Protein AF-A0A086PHT2-F1 (afdb_monomer)

Secondary structure (DSSP, 8-state):
--HHHHHTT-SS---EEE-SSPPPHHHHHHHHHTT-PEEEEEEEGGGTEEEEEE---S--

Organism: NCBI:txid943118

Nearest PDB structures (foldseek):
  5oe5-assembly1_A  TM=6.588E-01  e=3.090E-01  Pseudomonas aeruginosa PAO1
  5oe6-assembly1_A  TM=6.801E-01  e=4.346E-01  Pseudomonas aeruginosa PAO1
  5oe4-assembly1_A  TM=8.316E-01  e=1.055E+00  Pseudomonas aeruginosa PAO1
  5oe6-assembly4_D  TM=6.783E-01  e=1.055E+00  Pseudomonas aeruginosa PAO1
  5oe3-assembly4_D  TM=6.565E-01  e=8.032E-01  Pseudomonas aeruginosa PAO1

Foldseek 3Di:
DCVVCVVVVVPVPPAAEDEDDDDDPVVQVVCVVVVHHYWYFYFDVVPVGGDDTHGPDPDD

pLDDT: mean 73.68, std 10.66, range [44.62, 86.5]

Structure (mmCIF, N/CA/C/O backbone):
data_AF-A0A086PHT2-F1
#
_entry.id   AF-A0A086PHT2-F1
#
loop_
_atom_site.group_PDB
_atom_site.id
_atom_site.type_symbol
_atom_site.label_atom_id
_atom_site.label_alt_id
_atom_site.label_comp_id
_atom_site.label_a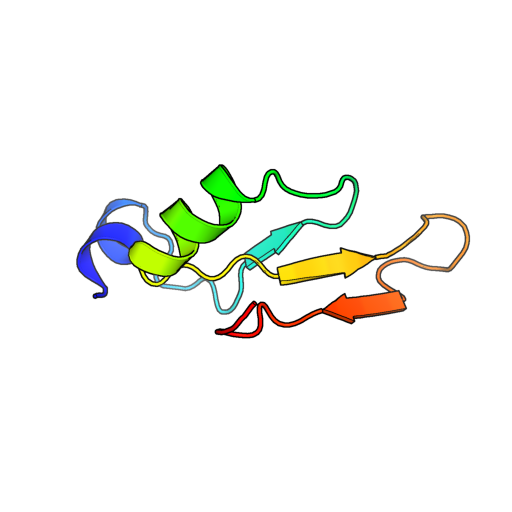sym_id
_atom_site.label_entity_id
_atom_site.label_seq_id
_atom_site.pdbx_PDB_ins_code
_atom_site.Cartn_x
_atom_site.Cartn_y
_atom_site.Cartn_z
_atom_site.occupancy
_atom_site.B_iso_or_equiv
_atom_site.auth_seq_id
_atom_site.auth_comp_id
_atom_site.auth_asym_id
_atom_site.auth_atom_id
_atom_site.pdbx_PDB_model_num
ATOM 1 N N . MET A 1 1 ? -15.328 -1.056 8.945 1.00 52.88 1 MET A N 1
ATOM 2 C CA . MET A 1 1 ? -14.161 -1.035 8.034 1.00 52.88 1 MET A CA 1
ATOM 3 C C . MET A 1 1 ? -12.817 -0.667 8.691 1.00 52.88 1 MET A C 1
ATOM 5 O O . MET A 1 1 ? -11.804 -1.046 8.136 1.00 52.88 1 MET A O 1
ATOM 9 N N . PHE A 1 2 ? -12.744 0.023 9.845 1.00 60.97 2 PHE A N 1
ATOM 10 C CA . PHE A 1 2 ? -11.455 0.474 10.434 1.00 60.97 2 PHE A CA 1
ATOM 11 C C . PHE A 1 2 ? -10.937 -0.347 11.629 1.00 60.97 2 PHE A C 1
ATOM 13 O O . PHE A 1 2 ? -9.842 -0.086 12.120 1.00 60.97 2 PHE A O 1
ATOM 20 N N . GLN A 1 3 ? -11.701 -1.330 12.119 1.00 71.38 3 GLN A N 1
ATOM 21 C CA . GLN A 1 3 ? -11.336 -2.060 13.341 1.00 71.38 3 GLN A CA 1
ATOM 22 C C . GLN A 1 3 ? -10.057 -2.884 13.183 1.00 71.38 3 GLN A C 1
ATOM 24 O O . GLN A 1 3 ? -9.251 -2.909 14.102 1.00 71.38 3 GLN A O 1
ATOM 29 N N . VAL A 1 4 ? -9.830 -3.488 12.013 1.00 79.81 4 VAL A N 1
ATOM 30 C CA . VAL A 1 4 ? -8.626 -4.293 11.756 1.00 79.81 4 VAL A CA 1
ATOM 31 C C . VAL A 1 4 ? -7.382 -3.408 11.655 1.00 79.81 4 VAL A C 1
ATOM 33 O O . VAL A 1 4 ? -6.384 -3.692 12.305 1.00 79.81 4 VAL A O 1
ATOM 36 N N . ARG A 1 5 ? -7.465 -2.267 10.954 1.00 76.31 5 ARG A N 1
ATOM 37 C CA . ARG A 1 5 ? -6.389 -1.256 10.941 1.00 76.31 5 ARG A CA 1
ATOM 38 C C . ARG A 1 5 ? -6.054 -0.747 12.338 1.00 76.31 5 ARG A C 1
ATOM 40 O O . ARG A 1 5 ? -4.882 -0.609 12.668 1.00 76.31 5 ARG A O 1
ATOM 47 N N . LYS A 1 6 ? -7.079 -0.489 13.154 1.00 81.44 6 LYS A N 1
ATOM 48 C CA . LYS A 1 6 ? -6.911 -0.035 14.537 1.00 81.44 6 LYS A CA 1
ATOM 49 C C . LYS A 1 6 ? -6.305 -1.125 15.427 1.00 81.44 6 LYS A C 1
ATOM 51 O O . LYS A 1 6 ? -5.415 -0.825 16.211 1.00 81.44 6 LYS A O 1
ATOM 56 N N . ALA A 1 7 ? -6.735 -2.377 15.273 1.00 83.56 7 ALA A N 1
ATOM 57 C CA . ALA A 1 7 ? -6.204 -3.518 16.018 1.00 83.56 7 ALA A CA 1
ATOM 58 C C . ALA A 1 7 ? -4.733 -3.816 15.678 1.00 83.56 7 ALA A C 1
ATOM 60 O O . ALA A 1 7 ? -3.971 -4.174 16.568 1.00 83.56 7 ALA A O 1
ATOM 61 N N . LEU A 1 8 ? -4.321 -3.614 14.420 1.00 83.81 8 LEU A N 1
ATOM 62 C CA . LEU A 1 8 ? -2.917 -3.707 14.002 1.00 83.81 8 LEU A CA 1
ATOM 63 C C . LEU A 1 8 ? -2.074 -2.464 14.353 1.00 83.81 8 LEU A C 1
ATOM 65 O O . LEU A 1 8 ? -0.872 -2.465 14.105 1.00 83.81 8 LEU A O 1
ATOM 69 N N . GLY A 1 9 ? -2.669 -1.390 14.887 1.00 84.38 9 GLY A N 1
ATOM 70 C CA . GLY A 1 9 ? -1.949 -0.140 15.166 1.00 84.38 9 GLY A CA 1
ATOM 71 C C . GLY A 1 9 ? -1.574 0.671 13.917 1.00 84.38 9 GLY A C 1
ATOM 72 O O . GLY A 1 9 ? -0.769 1.593 13.991 1.00 84.38 9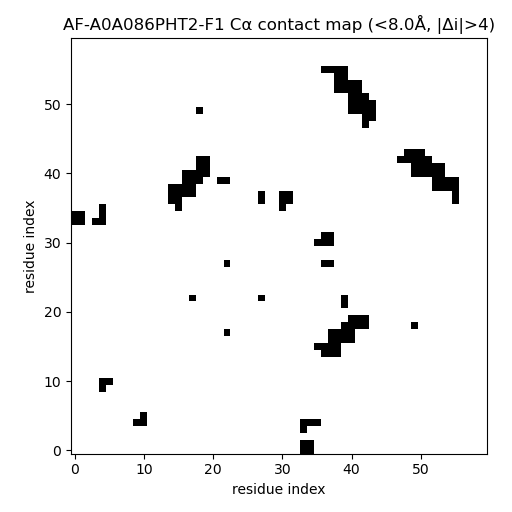 GLY A O 1
ATOM 73 N N . MET A 1 10 ? -2.177 0.378 12.762 1.00 82.81 10 MET A N 1
ATOM 74 C CA . MET A 1 10 ? -1.910 1.030 11.468 1.00 82.81 10 MET A CA 1
ATOM 75 C C . MET A 1 10 ?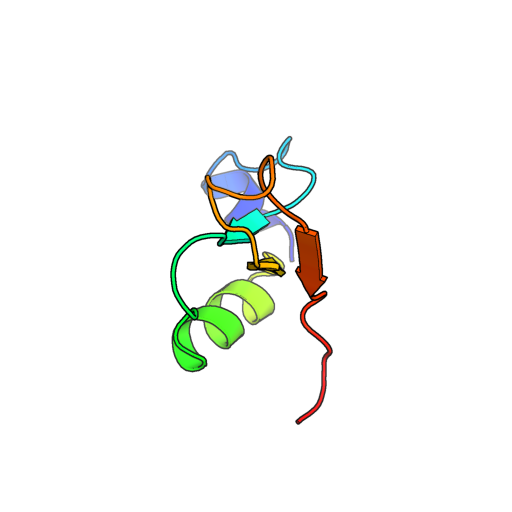 -2.839 2.232 11.215 1.00 82.81 10 MET A C 1
ATOM 77 O O . MET A 1 10 ? -3.218 2.544 10.082 1.00 82.81 10 MET A O 1
ATOM 81 N N . GLU A 1 11 ? -3.257 2.890 12.294 1.00 81.50 11 GLU A N 1
ATOM 82 C CA . GLU A 1 11 ? -4.142 4.059 12.294 1.00 81.50 11 GLU A CA 1
ATOM 83 C C . GLU A 1 11 ? -3.505 5.255 11.578 1.00 81.50 11 GLU A C 1
ATOM 85 O O . GLU A 1 11 ? -4.151 5.896 10.753 1.00 81.50 11 GLU A O 1
ATOM 90 N N . LEU A 1 12 ? -2.222 5.503 11.846 1.00 83.62 12 LEU A N 1
ATOM 91 C CA . LEU A 1 12 ? -1.476 6.643 11.308 1.00 83.62 12 LEU A CA 1
ATOM 92 C C . LEU A 1 12 ? -0.870 6.369 9.923 1.00 83.62 12 LEU A C 1
ATOM 94 O O . LEU A 1 12 ? -0.330 7.273 9.288 1.00 83.62 12 LEU A O 1
ATOM 98 N N . CYS A 1 13 ? -0.956 5.130 9.429 1.00 80.81 13 CYS A N 1
ATOM 99 C CA . CYS A 1 13 ? -0.487 4.788 8.092 1.00 80.81 13 CYS A CA 1
ATOM 100 C C . CYS A 1 13 ? -1.429 5.394 7.041 1.00 80.81 13 CYS A C 1
ATOM 102 O O . CYS A 1 13 ? -2.571 4.956 6.884 1.00 80.81 13 CYS A O 1
ATOM 104 N N . LEU A 1 14 ? -0.934 6.389 6.301 1.00 78.06 14 LEU A N 1
ATOM 105 C CA . LEU A 1 14 ? -1.681 7.073 5.239 1.00 78.06 14 LEU A CA 1
ATOM 106 C C . LEU A 1 14 ? -1.789 6.247 3.947 1.00 78.06 14 LEU A C 1
ATOM 108 O O . LEU A 1 14 ? -2.699 6.464 3.152 1.00 78.06 14 LEU A O 1
ATOM 112 N N . GLY A 1 15 ? -0.901 5.270 3.754 1.00 77.38 15 GLY A N 1
ATOM 113 C CA . GLY A 1 15 ? -0.923 4.360 2.614 1.00 77.38 15 GLY A CA 1
ATOM 114 C C . GLY A 1 15 ? -0.034 3.143 2.844 1.00 77.38 15 GLY A C 1
ATOM 115 O O . GLY A 1 15 ? 0.893 3.186 3.652 1.00 77.38 15 GLY A O 1
ATOM 116 N N . LEU A 1 16 ? -0.337 2.055 2.138 1.00 81.31 16 LEU A N 1
ATOM 117 C CA . LEU A 1 16 ? 0.454 0.825 2.127 1.00 81.31 16 LEU A CA 1
ATOM 118 C C . LEU A 1 16 ? 0.988 0.606 0.718 1.00 81.31 16 LEU A C 1
ATOM 120 O O . LEU A 1 16 ? 0.263 0.834 -0.250 1.00 81.31 16 LEU A O 1
ATOM 124 N N . GLY A 1 17 ? 2.244 0.189 0.595 1.00 81.50 17 GLY A N 1
ATOM 125 C CA . GLY A 1 17 ? 2.898 0.013 -0.697 1.00 81.50 17 GLY A CA 1
ATOM 126 C C . GLY A 1 17 ? 3.860 -1.169 -0.704 1.00 81.50 17 GLY A C 1
ATOM 127 O O . GLY A 1 17 ? 4.513 -1.433 0.303 1.00 81.50 17 GLY A O 1
ATOM 128 N N . SER A 1 18 ? 3.946 -1.865 -1.836 1.00 80.94 18 SER A N 1
ATOM 129 C CA . SER A 1 18 ? 4.941 -2.908 -2.111 1.00 80.94 18 SER A CA 1
ATOM 130 C C . SER A 1 18 ? 5.748 -2.514 -3.345 1.00 80.94 18 SER A C 1
ATOM 132 O O . SER A 1 18 ? 5.146 -2.244 -4.380 1.00 80.94 18 SER A O 1
ATOM 134 N N . CYS A 1 19 ? 7.082 -2.465 -3.235 1.00 69.75 19 CYS A N 1
ATOM 135 C CA . CYS A 1 19 ? 7.958 -1.893 -4.270 1.00 69.75 19 CYS A CA 1
ATOM 136 C C . CYS A 1 19 ? 8.807 -2.904 -5.063 1.00 69.75 19 CYS A C 1
ATOM 138 O O . CYS A 1 19 ? 9.332 -2.563 -6.117 1.00 69.75 19 CYS A O 1
ATOM 140 N N . ALA A 1 20 ? 9.018 -4.110 -4.528 1.00 68.44 20 ALA A N 1
ATOM 141 C CA . ALA A 1 20 ? 10.102 -4.991 -4.981 1.00 68.44 20 ALA A CA 1
ATOM 142 C C . ALA A 1 20 ? 9.626 -6.197 -5.801 1.00 68.44 20 ALA A C 1
ATOM 144 O O . ALA A 1 20 ? 10.306 -6.620 -6.730 1.00 68.44 20 ALA A O 1
ATOM 145 N N . ALA A 1 21 ? 8.465 -6.756 -5.457 1.00 72.56 21 ALA A N 1
ATOM 146 C CA . ALA A 1 21 ? 7.925 -7.953 -6.085 1.00 72.56 21 ALA A CA 1
ATOM 147 C C . ALA A 1 21 ? 6.418 -7.796 -6.329 1.00 72.56 21 ALA A C 1
ATOM 149 O O . ALA A 1 21 ? 5.742 -7.123 -5.536 1.00 72.56 21 ALA A O 1
ATOM 150 N N . PRO A 1 22 ? 5.885 -8.404 -7.407 1.00 67.81 22 PRO A N 1
ATOM 151 C CA . PRO A 1 22 ? 4.448 -8.454 -7.630 1.00 67.81 22 PRO A CA 1
ATOM 152 C C . PRO A 1 22 ? 3.774 -9.110 -6.422 1.00 67.81 22 PRO A C 1
ATOM 154 O O . PRO A 1 22 ? 4.203 -10.164 -5.952 1.00 67.81 22 PRO A O 1
ATOM 157 N N . LEU A 1 23 ? 2.746 -8.448 -5.891 1.00 79.25 23 LEU A N 1
ATOM 158 C CA . LEU A 1 23 ? 1.960 -8.984 -4.790 1.00 79.25 23 LEU A CA 1
ATOM 159 C C . LEU A 1 23 ? 1.022 -10.062 -5.329 1.00 79.25 23 LEU A C 1
ATOM 161 O O . LEU A 1 23 ? 0.420 -9.889 -6.388 1.00 79.25 23 LEU A O 1
ATOM 165 N N . ASP A 1 24 ? 0.882 -11.154 -4.585 1.00 85.31 24 ASP A N 1
ATOM 166 C CA . ASP A 1 24 ? -0.054 -12.207 -4.950 1.00 85.31 24 ASP A CA 1
ATOM 167 C C . ASP A 1 24 ? -1.501 -11.659 -4.989 1.00 85.31 24 ASP A C 1
ATOM 169 O O . ASP A 1 24 ? -1.919 -10.960 -4.051 1.00 85.31 24 ASP A O 1
ATOM 173 N N . PRO A 1 25 ? -2.280 -11.938 -6.051 1.00 81.88 25 PRO A N 1
ATOM 174 C CA . PRO A 1 25 ? -3.608 -11.359 -6.232 1.00 81.88 25 PRO A CA 1
ATOM 175 C C . PRO A 1 25 ? -4.599 -11.756 -5.130 1.00 81.88 25 PRO A C 1
ATOM 177 O O . PRO A 1 25 ? -5.484 -10.957 -4.803 1.00 81.88 25 PRO A O 1
ATOM 180 N N . GLU A 1 26 ? -4.470 -12.940 -4.521 1.00 86.12 26 GLU A N 1
ATOM 181 C CA . GLU A 1 26 ? -5.328 -13.334 -3.394 1.00 86.12 26 GLU A CA 1
ATOM 182 C C . GLU A 1 26 ? -4.998 -12.519 -2.143 1.00 86.12 26 GLU A C 1
ATOM 184 O O . GLU A 1 26 ? -5.894 -12.012 -1.460 1.00 86.12 26 GLU A O 1
ATOM 189 N N . THR A 1 27 ? -3.706 -12.298 -1.897 1.00 85.69 27 THR A N 1
ATOM 190 C CA . THR A 1 27 ? -3.233 -11.461 -0.788 1.00 85.69 27 THR A CA 1
ATOM 191 C C . THR A 1 27 ? -3.712 -10.020 -0.962 1.00 85.69 27 THR A C 1
ATOM 193 O O . THR A 1 27 ? -4.232 -9.410 -0.024 1.00 85.69 27 THR A O 1
ATOM 196 N N . GLN A 1 28 ? -3.623 -9.481 -2.178 1.00 83.62 28 GLN A N 1
ATOM 197 C CA . GLN A 1 28 ? -4.097 -8.132 -2.476 1.00 83.62 28 GLN A CA 1
ATOM 198 C C . GLN A 1 28 ? -5.610 -7.985 -2.230 1.00 83.62 28 GLN A C 1
ATOM 200 O O . GLN A 1 28 ? -6.039 -7.008 -1.609 1.00 83.62 28 GLN A O 1
ATOM 205 N N . LYS A 1 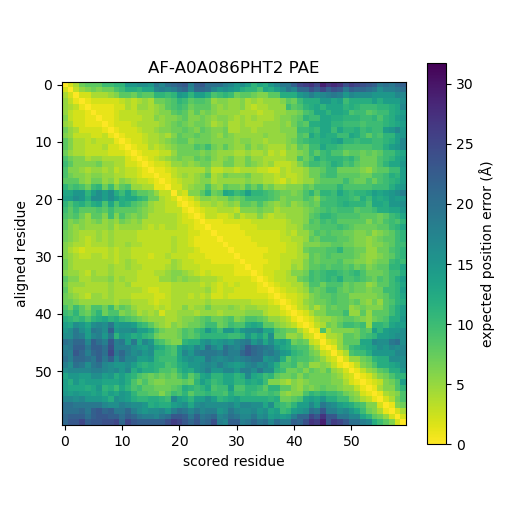29 ? -6.421 -8.966 -2.651 1.00 84.25 29 LYS A N 1
ATOM 206 C CA . LYS A 1 29 ? -7.877 -8.987 -2.414 1.00 84.25 29 LYS A CA 1
ATOM 207 C C . LYS A 1 29 ? -8.225 -9.093 -0.930 1.00 84.25 29 LYS A C 1
ATOM 209 O O . LYS A 1 29 ? -9.118 -8.379 -0.470 1.00 84.25 29 LYS A O 1
ATOM 214 N N . TYR A 1 30 ? -7.498 -9.912 -0.171 1.00 86.50 30 TYR A N 1
ATOM 215 C CA . TYR A 1 30 ? -7.679 -10.039 1.276 1.00 86.50 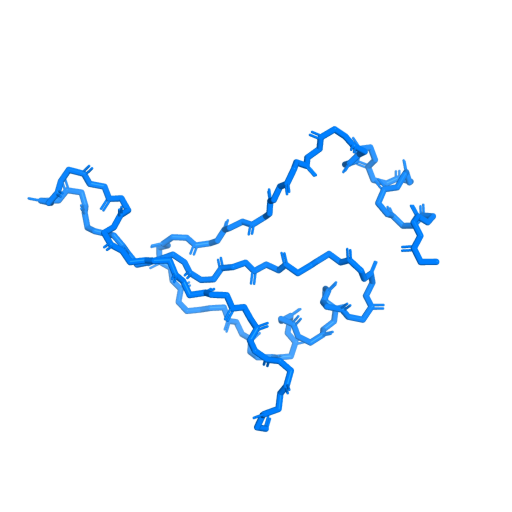30 TYR A CA 1
ATOM 216 C C . TYR A 1 30 ? -7.473 -8.697 1.994 1.00 86.50 30 TYR A C 1
ATOM 218 O O . TYR A 1 30 ? -8.371 -8.217 2.690 1.00 86.50 30 TYR A O 1
ATOM 226 N N . PHE A 1 31 ? -6.335 -8.035 1.768 1.00 83.19 31 PHE A N 1
ATOM 227 C CA . PHE A 1 31 ? -6.041 -6.748 2.405 1.00 83.19 31 PHE A CA 1
ATOM 228 C C . PHE A 1 31 ? -6.974 -5.622 1.925 1.00 83.19 31 PHE A C 1
ATOM 230 O O . PHE A 1 31 ? -7.396 -4.790 2.736 1.00 83.19 31 PHE A O 1
ATOM 237 N N . MET A 1 32 ? -7.403 -5.640 0.657 1.00 83.19 32 MET A N 1
ATOM 238 C CA . MET A 1 32 ? -8.457 -4.743 0.166 1.00 83.19 32 MET A CA 1
ATOM 239 C C . MET A 1 32 ? -9.785 -4.943 0.908 1.00 83.19 32 MET A C 1
ATOM 241 O O . MET A 1 32 ? -10.383 -3.960 1.352 1.00 83.19 32 MET A O 1
ATOM 245 N N . SER A 1 33 ? -10.221 -6.189 1.117 1.00 83.81 33 SER A N 1
ATOM 246 C CA . SER A 1 33 ? -11.453 -6.492 1.860 1.00 83.81 33 SER A CA 1
ATOM 247 C C . SER A 1 33 ? -11.403 -6.006 3.315 1.00 83.81 33 SER A C 1
ATOM 249 O O . SER A 1 33 ? -12.444 -5.714 3.904 1.00 83.81 33 SER A O 1
ATOM 251 N N . LEU A 1 34 ? -10.206 -5.885 3.894 1.00 83.62 34 LEU A N 1
ATOM 252 C CA . LEU A 1 34 ? -9.982 -5.357 5.244 1.00 83.62 34 LEU A CA 1
ATOM 253 C C . LEU A 1 34 ? -9.900 -3.819 5.301 1.00 83.62 34 LEU A C 1
ATOM 255 O O . LEU A 1 34 ? -9.674 -3.258 6.376 1.00 83.62 34 LEU A O 1
ATOM 259 N N . GLY A 1 35 ? -10.071 -3.121 4.171 1.00 79.69 35 GLY A N 1
ATOM 260 C CA . GLY A 1 35 ? -9.923 -1.664 4.085 1.00 79.69 35 GLY A CA 1
ATOM 261 C C . GLY A 1 35 ? -8.464 -1.192 4.139 1.00 79.69 35 GLY A C 1
ATOM 262 O O . GLY A 1 35 ? -8.194 -0.051 4.526 1.00 79.69 35 GLY A O 1
ATOM 263 N N . MET A 1 36 ? -7.526 -2.073 3.782 1.00 84.69 36 MET A N 1
ATOM 264 C CA . MET A 1 36 ? -6.082 -1.837 3.741 1.00 84.69 36 MET A CA 1
ATOM 265 C C . MET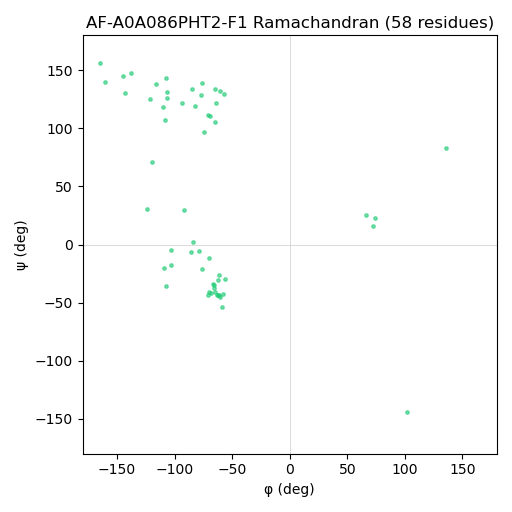 A 1 36 ? -5.555 -2.034 2.312 1.00 84.69 36 MET A C 1
ATOM 267 O O . MET A 1 36 ? -4.876 -3.019 2.038 1.00 84.69 36 MET A O 1
ATOM 271 N N . PRO A 1 37 ? -5.871 -1.133 1.367 1.00 83.06 37 PRO A N 1
ATOM 272 C CA . PRO A 1 37 ? -5.379 -1.262 0.000 1.00 83.06 37 PRO A CA 1
ATOM 273 C C . PRO A 1 37 ? -3.848 -1.145 -0.033 1.00 83.06 37 PRO A C 1
ATOM 275 O O . PRO A 1 37 ? -3.288 -0.134 0.396 1.00 83.06 37 PRO A O 1
ATOM 278 N N . ILE A 1 38 ? -3.181 -2.181 -0.547 1.00 84.12 38 ILE A N 1
ATOM 279 C CA . ILE A 1 38 ? -1.736 -2.186 -0.797 1.00 84.12 38 ILE A CA 1
ATOM 280 C C . ILE A 1 38 ? -1.510 -1.761 -2.247 1.00 84.12 38 ILE A C 1
ATOM 282 O O . ILE A 1 38 ? -2.022 -2.391 -3.173 1.00 84.12 38 ILE A O 1
ATOM 286 N N . ASN A 1 39 ? -0.754 -0.684 -2.433 1.00 80.44 39 ASN A N 1
ATOM 287 C CA . ASN A 1 39 ? -0.396 -0.157 -3.743 1.00 80.44 39 ASN A CA 1
ATOM 288 C C . ASN A 1 39 ? 0.838 -0.886 -4.273 1.00 80.44 39 ASN A C 1
ATOM 290 O O . ASN A 1 39 ? 1.825 -1.045 -3.552 1.00 80.44 39 ASN A O 1
ATOM 294 N N . SER A 1 40 ? 0.808 -1.296 -5.537 1.00 74.62 40 SER A N 1
ATOM 295 C CA . SER A 1 40 ? 2.023 -1.767 -6.197 1.00 74.62 40 SER A CA 1
ATOM 296 C C . SER A 1 40 ? 2.799 -0.558 -6.680 1.00 74.62 40 SER A C 1
ATOM 298 O O . SER A 1 40 ? 2.324 0.254 -7.470 1.00 74.62 40 SER A O 1
ATOM 300 N N . ILE A 1 41 ? 4.006 -0.432 -6.167 1.00 72.19 41 ILE A N 1
ATOM 301 C CA . ILE A 1 41 ? 4.955 0.587 -6.554 1.00 72.19 41 ILE A CA 1
ATOM 302 C C . ILE A 1 41 ? 6.009 -0.136 -7.383 1.00 72.19 41 ILE A C 1
ATOM 304 O O . ILE A 1 41 ? 6.492 -1.196 -7.002 1.00 72.19 41 ILE A O 1
ATOM 308 N N . TYR A 1 42 ? 6.341 0.396 -8.547 1.00 70.25 42 TYR A N 1
ATOM 309 C CA . TYR A 1 42 ? 7.446 -0.123 -9.339 1.00 70.25 42 TYR A CA 1
ATOM 310 C C . TYR A 1 42 ? 8.604 0.860 -9.242 1.00 70.25 42 TYR A C 1
ATOM 312 O O . TYR A 1 42 ? 8.441 2.060 -9.486 1.00 70.25 42 TYR A O 1
ATOM 320 N N . GLY A 1 43 ? 9.767 0.359 -8.844 1.00 62.47 43 GLY A N 1
ATOM 321 C CA . GLY A 1 43 ? 10.981 1.150 -8.736 1.00 62.47 43 GLY A CA 1
ATOM 322 C C . GLY A 1 43 ? 12.208 0.255 -8.733 1.00 62.47 43 GLY A C 1
ATOM 323 O O . GLY A 1 43 ? 12.211 -0.806 -8.114 1.00 62.47 43 GLY A O 1
ATOM 324 N N . LEU A 1 44 ? 13.250 0.701 -9.422 1.00 61.69 44 LEU A N 1
ATOM 325 C CA . LEU A 1 44 ? 14.570 0.086 -9.386 1.00 61.69 44 LEU A CA 1
ATOM 326 C C . LEU A 1 44 ? 15.497 1.000 -8.583 1.00 61.69 44 LEU A C 1
ATOM 328 O O . LEU A 1 44 ? 15.423 2.227 -8.697 1.00 61.69 44 LEU A O 1
ATOM 332 N N . SER A 1 45 ? 16.406 0.416 -7.797 1.00 64.44 45 SER A N 1
ATOM 333 C CA . SER A 1 45 ? 17.452 1.185 -7.103 1.00 64.44 45 SER A CA 1
ATOM 334 C C . SER A 1 45 ? 18.292 2.008 -8.091 1.00 64.44 45 SER A C 1
ATOM 336 O O . SER A 1 45 ? 18.745 3.101 -7.763 1.00 64.44 45 SER A O 1
ATOM 338 N N . GLU A 1 46 ? 18.431 1.508 -9.322 1.00 68.00 46 GLU A N 1
ATOM 339 C CA . GLU A 1 46 ? 19.175 2.113 -10.433 1.00 68.00 46 GLU A CA 1
ATOM 340 C C . GLU A 1 46 ? 18.521 3.378 -11.015 1.00 68.00 46 GLU A C 1
ATOM 342 O O . GLU A 1 46 ? 19.165 4.096 -11.775 1.00 68.00 46 GLU A O 1
ATOM 347 N N . SER A 1 47 ? 17.270 3.694 -10.661 1.00 59.78 47 SER A N 1
ATOM 348 C CA . SER A 1 47 ? 16.560 4.880 -11.173 1.00 59.78 47 SER A CA 1
ATOM 349 C C . SER A 1 47 ? 16.050 5.814 -10.072 1.00 59.78 47 SER A C 1
ATOM 351 O O . SER A 1 47 ? 15.051 6.506 -10.236 1.00 59.78 47 SER A O 1
ATOM 353 N N . THR A 1 48 ? 16.758 5.863 -8.938 1.00 60.81 48 THR A N 1
ATOM 354 C CA . THR A 1 48 ? 16.438 6.771 -7.817 1.00 60.81 48 THR A CA 1
ATOM 355 C C . THR A 1 48 ? 15.097 6.446 -7.128 1.00 60.81 48 THR A C 1
ATOM 357 O O . THR A 1 48 ? 14.503 7.296 -6.468 1.00 60.81 48 THR A O 1
ATOM 360 N N . GLY A 1 49 ? 14.644 5.187 -7.197 1.00 60.66 49 GLY A N 1
ATOM 361 C CA . GLY A 1 49 ? 13.552 4.672 -6.366 1.00 60.66 49 GLY A CA 1
ATOM 362 C C . GLY A 1 49 ? 12.191 4.559 -7.076 1.00 60.66 49 GLY A C 1
ATOM 363 O O . GLY A 1 49 ? 12.142 4.128 -8.228 1.00 60.66 49 GLY A O 1
ATOM 364 N N . PRO A 1 50 ? 11.066 4.812 -6.377 1.00 59.75 50 PRO A N 1
ATOM 365 C CA . PRO A 1 50 ? 9.725 4.493 -6.864 1.00 59.75 50 PRO A CA 1
ATOM 366 C C . PRO A 1 50 ? 9.331 5.397 -8.034 1.00 59.75 50 PRO A C 1
ATOM 368 O O . PRO A 1 50 ? 9.094 6.590 -7.866 1.00 59.75 50 PRO A O 1
ATOM 371 N N . GLN A 1 51 ? 9.246 4.812 -9.224 1.00 63.09 51 GLN A N 1
ATOM 372 C CA . GLN A 1 51 ? 9.057 5.542 -10.477 1.00 63.09 51 GLN A CA 1
ATOM 373 C C . GLN A 1 51 ? 7.618 5.452 -10.997 1.00 63.09 51 GLN A C 1
ATOM 375 O O . GLN A 1 51 ? 7.194 6.242 -11.839 1.00 63.09 51 GLN A O 1
ATOM 380 N N . THR A 1 52 ? 6.839 4.484 -10.512 1.00 67.44 52 THR A N 1
ATOM 381 C CA . THR A 1 52 ? 5.438 4.309 -10.900 1.00 67.44 52 THR A CA 1
ATOM 382 C C . THR A 1 52 ? 4.618 3.869 -9.699 1.00 67.44 52 THR A C 1
ATOM 384 O O . THR A 1 52 ? 4.984 2.930 -8.994 1.00 67.44 52 THR A O 1
ATOM 387 N N . PHE A 1 53 ? 3.498 4.553 -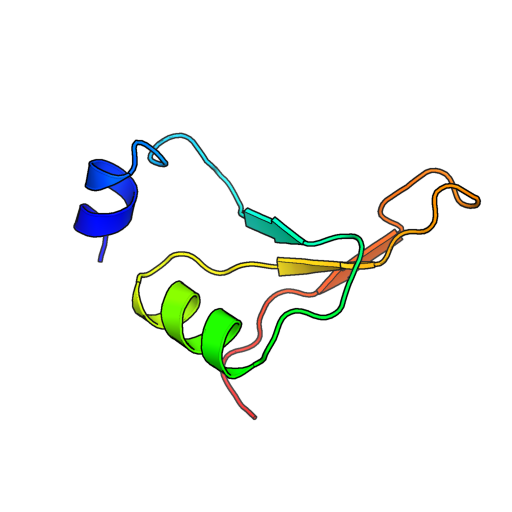9.477 1.00 64.19 53 PHE A N 1
ATOM 388 C CA . PHE A 1 53 ? 2.540 4.240 -8.426 1.00 64.19 53 PHE A CA 1
ATOM 389 C C . PHE A 1 53 ? 1.266 3.688 -9.060 1.00 64.1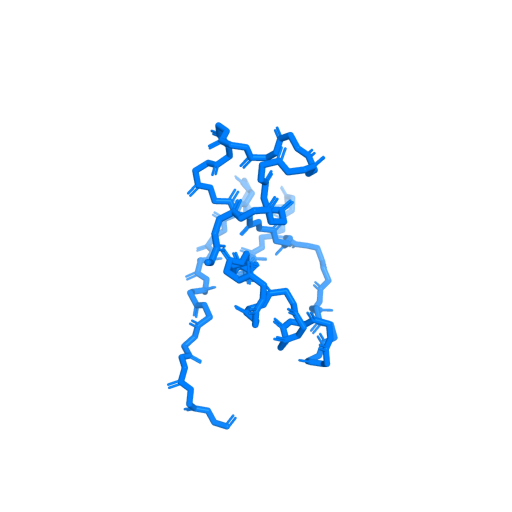9 53 PHE A C 1
ATOM 391 O O . PHE A 1 53 ? 0.613 4.378 -9.843 1.00 64.19 53 PHE A O 1
ATOM 398 N N . ILE A 1 54 ? 0.918 2.446 -8.731 1.00 70.88 54 ILE A N 1
ATOM 399 C CA . ILE A 1 54 ? -0.277 1.778 -9.240 1.00 7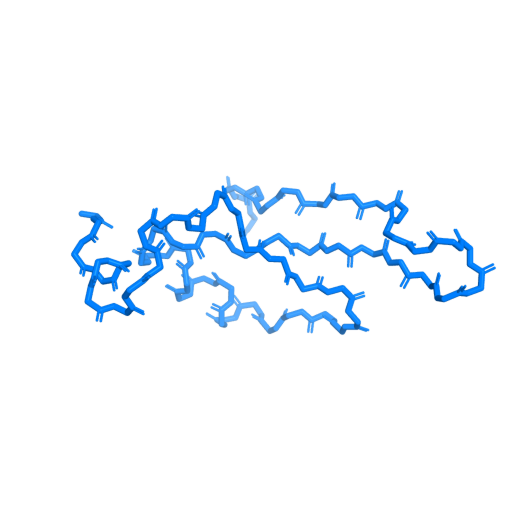0.88 54 ILE A CA 1
ATOM 400 C C . ILE A 1 54 ? -1.274 1.689 -8.087 1.00 70.88 54 ILE A C 1
ATOM 402 O O . ILE A 1 54 ? -1.095 0.913 -7.144 1.00 70.88 54 ILE A O 1
ATOM 406 N N . LEU A 1 55 ? -2.328 2.505 -8.169 1.00 70.19 55 LEU A N 1
ATOM 407 C CA . LEU A 1 55 ? -3.483 2.384 -7.286 1.00 70.19 55 LEU A CA 1
ATOM 408 C C . LEU A 1 55 ? -4.185 1.046 -7.568 1.00 70.19 55 LEU A C 1
ATOM 410 O O . LEU A 1 55 ? -4.414 0.728 -8.739 1.00 70.19 55 LEU A O 1
ATOM 414 N N . PRO A 1 56 ? -4.563 0.265 -6.541 1.00 61.66 56 PRO A N 1
ATOM 415 C CA . PRO A 1 56 ? -5.372 -0.925 -6.736 1.00 61.66 56 PRO A CA 1
ATOM 416 C C . PRO A 1 56 ? -6.747 -0.493 -7.259 1.00 61.66 56 PRO A C 1
ATOM 418 O O . PRO A 1 56 ? -7.555 0.078 -6.527 1.00 61.66 56 PRO A O 1
ATOM 421 N N . ALA A 1 57 ? -6.990 -0.714 -8.549 1.00 58.38 57 ALA A N 1
ATOM 422 C CA . ALA A 1 57 ? -8.268 -0.416 -9.177 1.00 58.38 57 ALA A CA 1
ATOM 423 C C . ALA A 1 57 ? -9.293 -1.506 -8.807 1.00 58.38 57 ALA A C 1
ATOM 425 O O . ALA A 1 57 ? -9.006 -2.694 -8.984 1.00 58.38 57 ALA A O 1
ATOM 426 N N . PRO A 1 58 ? -10.491 -1.147 -8.310 1.00 46.59 58 PRO A N 1
ATOM 427 C CA . PRO A 1 58 ? -11.565 -2.108 -8.120 1.00 46.59 58 PRO A CA 1
ATOM 428 C C . PRO A 1 58 ? -12.169 -2.458 -9.487 1.00 46.59 58 PRO A C 1
ATOM 430 O O . PRO A 1 58 ? -13.016 -1.728 -9.994 1.00 46.59 58 PRO A O 1
ATOM 433 N N . GLY A 1 59 ? -11.727 -3.567 -10.083 1.00 59.72 59 GLY A N 1
ATOM 434 C CA . GLY A 1 59 ? -12.407 -4.179 -11.228 1.00 59.72 59 GLY A CA 1
ATOM 435 C C . GLY A 1 59 ? -11.492 -4.628 -12.360 1.00 59.72 59 GLY A C 1
ATOM 436 O O . GLY A 1 59 ? -11.371 -3.907 -13.345 1.00 59.72 59 GLY A O 1
ATOM 437 N N . TRP A 1 60 ? -10.921 -5.827 -12.205 1.00 44.62 60 TRP A N 1
ATOM 438 C CA . TRP A 1 60 ? -10.871 -6.910 -13.200 1.00 44.62 60 TRP A CA 1
ATOM 439 C C . TRP A 1 60 ? -11.055 -8.234 -12.446 1.00 44.62 60 TRP A C 1
ATOM 441 O O . TRP A 1 60 ? -10.453 -8.381 -11.353 1.00 44.62 60 TRP A O 1
#

Mean predicted aligned error: 8.42 Å

Solvent-accessible surface area (backbone atoms only — not comparable to full-atom values): 3823 Å² total; per-residue (Å²): 112,57,64,62,37,50,74,70,67,48,69,83,57,89,73,46,73,39,51,85,62,89,76,56,68,68,60,52,50,53,35,40,77,49,67,48,60,59,23,50,29,44,43,46,82,92,69,83,33,79,76,44,82,41,74,77,72,94,83,130

Radius of gyration: 12.76 Å; Cα contacts (8 Å, |Δi|>4): 73; chains: 1; bounding box: 33×20×29 Å

Sequence (60 aa):
MFQVRKALGMELCLGLGSCAAPLDPETQKYFMSLGMPINSIYGLSESTGPQTFILPAPGW